Protein AF-A0A0C2FQD5-F1 (afdb_monomer_lite)

Secondary structure (DSSP, 8-state):
-TTGGGTT-GGGGHHHHHHHHT-SS-HHHHHHHHHHHHHHTTT---HHHHHHHHHHHHH-S-HHHHHHHHHHHHHHT--

Structure (mmCIF, N/CA/C/O backbone):
data_AF-A0A0C2FQD5-F1
#
_entry.id   AF-A0A0C2FQD5-F1
#
loop_
_atom_site.group_PDB
_atom_site.id
_atom_site.type_symbol
_atom_site.label_atom_id
_atom_site.label_alt_id
_atom_site.label_comp_id
_atom_site.label_asym_id
_atom_site.label_entity_id
_atom_site.label_seq_id
_atom_site.pdbx_PDB_ins_code
_atom_site.Cartn_x
_atom_site.Cartn_y
_atom_site.Cartn_z
_atom_site.occupancy
_atom_site.B_iso_or_equiv
_atom_site.auth_seq_id
_atom_site.auth_comp_id
_atom_site.auth_asym_id
_atom_site.auth_atom_id
_atom_site.pdbx_PDB_model_num
ATOM 1 N N . MET A 1 1 ? 6.226 17.679 0.547 1.00 47.41 1 MET A N 1
ATOM 2 C CA . MET A 1 1 ? 4.972 18.451 0.710 1.00 47.41 1 MET A CA 1
ATOM 3 C C . MET A 1 1 ? 3.716 17.709 0.218 1.00 47.41 1 MET A C 1
ATOM 5 O O . MET A 1 1 ? 2.654 17.985 0.747 1.00 47.41 1 MET A O 1
ATOM 9 N N . ALA A 1 2 ? 3.797 16.733 -0.705 1.00 57.03 2 ALA A N 1
ATOM 10 C CA . ALA A 1 2 ? 2.609 16.043 -1.248 1.00 57.03 2 ALA A CA 1
ATOM 11 C C . ALA A 1 2 ? 1.949 14.982 -0.328 1.00 57.03 2 ALA A C 1
ATOM 13 O O . ALA A 1 2 ? 0.732 14.844 -0.340 1.00 57.03 2 ALA A O 1
ATOM 14 N N . ILE A 1 3 ? 2.716 14.258 0.501 1.00 59.44 3 ILE A N 1
ATOM 15 C CA . ILE A 1 3 ? 2.189 13.126 1.301 1.00 59.44 3 ILE A CA 1
ATOM 16 C C . ILE A 1 3 ? 1.254 13.601 2.433 1.00 59.44 3 ILE A C 1
ATOM 18 O O . ILE A 1 3 ? 0.238 12.971 2.705 1.00 59.44 3 ILE A O 1
ATOM 22 N N . ALA A 1 4 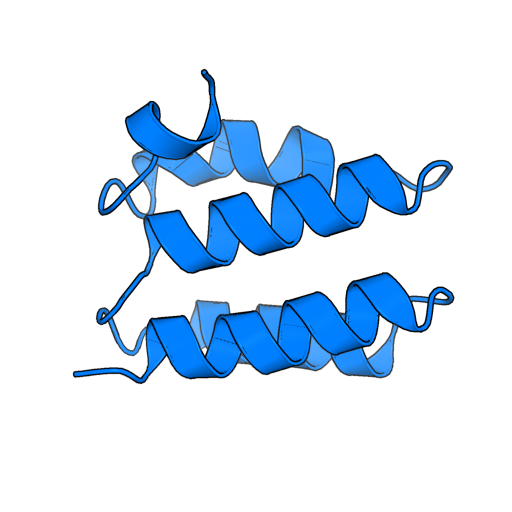? 1.549 14.751 3.054 1.00 60.47 4 ALA A N 1
ATOM 23 C CA . ALA A 1 4 ? 0.739 15.307 4.145 1.00 60.47 4 ALA A CA 1
ATOM 24 C C . ALA A 1 4 ? -0.681 15.706 3.698 1.00 60.47 4 ALA A C 1
ATOM 26 O O . ALA A 1 4 ? -1.624 15.577 4.469 1.00 60.47 4 ALA A O 1
ATOM 27 N N . SER A 1 5 ? -0.849 16.124 2.438 1.00 70.62 5 SER A N 1
ATOM 28 C CA . SER A 1 5 ? -2.153 16.506 1.877 1.00 70.62 5 SER A CA 1
ATOM 29 C C . SER A 1 5 ? -3.060 15.309 1.552 1.00 70.62 5 SER A C 1
ATOM 31 O O . SER A 1 5 ? -4.192 15.520 1.116 1.00 70.62 5 SER A O 1
ATOM 33 N N . ILE A 1 6 ? -2.566 14.074 1.695 1.00 80.81 6 ILE A N 1
ATOM 34 C CA . ILE A 1 6 ? -3.271 12.848 1.297 1.00 80.81 6 ILE A CA 1
ATOM 35 C C . ILE A 1 6 ? -3.813 12.051 2.495 1.00 80.81 6 ILE A C 1
ATOM 37 O O . ILE A 1 6 ? -4.669 11.187 2.320 1.00 80.81 6 ILE A O 1
ATOM 41 N N . VAL A 1 7 ? -3.324 12.330 3.709 1.00 85.12 7 VAL A N 1
ATOM 42 C CA . VAL A 1 7 ? -3.605 11.526 4.908 1.00 85.12 7 VAL A CA 1
ATOM 43 C C . VAL A 1 7 ? -5.106 11.483 5.199 1.00 85.12 7 VAL A C 1
ATOM 45 O O . VAL A 1 7 ? -5.752 12.522 5.294 1.00 85.12 7 VAL A O 1
ATOM 48 N N . GLY A 1 8 ? -5.662 10.276 5.335 1.00 83.38 8 GLY A N 1
ATOM 49 C CA . GLY A 1 8 ? -7.075 10.063 5.672 1.00 83.38 8 GLY A CA 1
ATOM 50 C C . GLY A 1 8 ? -8.086 10.380 4.562 1.00 83.38 8 GLY A C 1
ATOM 51 O O . GLY A 1 8 ? -9.281 10.206 4.783 1.00 83.38 8 GLY A O 1
ATOM 52 N N . ARG A 1 9 ? -7.636 10.801 3.371 1.00 89.69 9 ARG A N 1
ATOM 53 C CA . ARG A 1 9 ? -8.517 11.154 2.240 1.00 89.69 9 ARG A CA 1
ATOM 54 C C . ARG A 1 9 ? -9.053 9.958 1.454 1.00 89.69 9 ARG A C 1
ATOM 56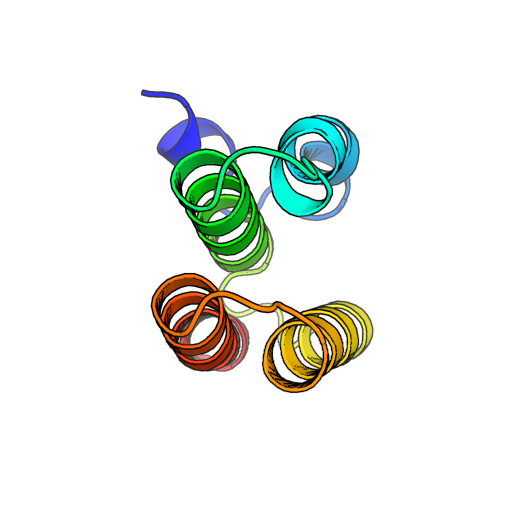 O O . ARG A 1 9 ? -9.952 10.131 0.637 1.00 89.69 9 ARG A O 1
ATOM 63 N N . GLN A 1 10 ? -8.521 8.760 1.702 1.00 91.94 10 GLN A N 1
ATOM 64 C CA . GLN A 1 10 ? -9.002 7.500 1.128 1.00 91.94 10 GLN A CA 1
ATOM 65 C C . GLN A 1 10 ? -9.235 7.591 -0.393 1.00 91.94 10 GLN A C 1
ATOM 67 O O . GLN A 1 10 ? -8.298 7.888 -1.133 1.00 91.94 10 GLN A O 1
ATOM 72 N N . ASP A 1 11 ? -10.464 7.359 -0.861 1.00 92.06 11 ASP A N 1
ATOM 73 C CA . ASP A 1 11 ? -10.810 7.263 -2.282 1.00 92.06 11 ASP A CA 1
ATOM 74 C C . ASP A 1 11 ? -10.507 8.548 -3.074 1.00 92.06 11 ASP A C 1
ATOM 76 O O . ASP A 1 11 ? -10.167 8.484 -4.255 1.00 92.06 11 ASP A O 1
ATOM 80 N N . GLU A 1 12 ? -10.526 9.723 -2.435 1.00 90.94 12 GLU A N 1
ATOM 81 C CA . GLU A 1 12 ? -10.170 10.988 -3.095 1.00 90.94 12 GLU A CA 1
ATOM 82 C C . GLU A 1 12 ? -8.695 11.046 -3.522 1.00 90.94 12 GLU A C 1
ATOM 84 O O . GLU A 1 12 ? -8.326 11.792 -4.432 1.00 90.94 12 GLU A O 1
ATOM 89 N N . ALA A 1 13 ? -7.835 10.273 -2.856 1.00 90.44 13 ALA A N 1
ATOM 90 C CA . ALA A 1 13 ? -6.405 10.212 -3.124 1.00 90.44 13 ALA A CA 1
ATOM 91 C C . ALA A 1 13 ? -6.045 9.277 -4.287 1.00 90.44 13 ALA A C 1
ATOM 93 O O . ALA A 1 13 ? -4.913 9.315 -4.778 1.00 90.44 13 ALA A O 1
ATOM 94 N N . GLU A 1 14 ? -6.978 8.425 -4.718 1.00 90.69 14 GLU A N 1
ATOM 95 C CA . GLU A 1 14 ? -6.689 7.268 -5.568 1.00 90.69 14 GLU A CA 1
ATOM 96 C C . GLU A 1 14 ? -6.095 7.669 -6.922 1.00 90.69 14 GLU A C 1
ATOM 98 O O . GLU A 1 14 ? -5.137 7.055 -7.387 1.00 90.69 14 GLU A O 1
ATOM 103 N N . SER A 1 15 ? -6.586 8.762 -7.514 1.00 90.56 15 SER A N 1
ATOM 104 C CA . SER A 1 15 ? -6.067 9.289 -8.783 1.00 90.56 15 SER A CA 1
ATOM 105 C C . SER A 1 15 ? -4.582 9.659 -8.702 1.00 90.56 15 SER A C 1
ATOM 107 O O . SER A 1 15 ? -3.807 9.322 -9.595 1.00 90.56 15 SER A O 1
ATOM 109 N N . SER A 1 16 ? -4.171 10.302 -7.608 1.00 89.31 16 SER A N 1
ATOM 110 C CA . SER A 1 16 ? -2.780 10.706 -7.371 1.00 89.31 16 SER A CA 1
ATOM 111 C C . SER A 1 16 ? -1.896 9.502 -7.038 1.00 89.31 16 SER A C 1
ATOM 113 O O . SER A 1 16 ? -0.741 9.438 -7.452 1.00 89.31 16 SER A O 1
ATOM 115 N N . ILE A 1 17 ? -2.438 8.523 -6.308 1.00 92.75 17 ILE A N 1
ATOM 116 C CA . ILE A 1 17 ? -1.731 7.290 -5.941 1.00 92.75 17 ILE A CA 1
ATOM 117 C C . ILE A 1 17 ? -1.462 6.426 -7.177 1.00 92.75 17 ILE A C 1
ATOM 119 O O . ILE A 1 17 ? -0.338 5.952 -7.362 1.00 92.75 17 ILE A O 1
ATOM 123 N N . ALA A 1 18 ? -2.467 6.238 -8.035 1.00 91.06 18 ALA A N 1
ATOM 124 C CA . ALA A 1 18 ? -2.373 5.407 -9.233 1.00 91.06 18 ALA A CA 1
ATOM 125 C C . ALA A 1 18 ? -1.277 5.893 -10.195 1.00 91.06 18 ALA A C 1
ATOM 127 O O . ALA A 1 18 ? -0.571 5.084 -10.795 1.00 91.06 18 ALA A O 1
ATOM 128 N N . GLN A 1 19 ? -1.060 7.210 -10.272 1.00 90.31 19 GLN A N 1
ATOM 129 C CA . GLN A 1 19 ? 0.012 7.809 -11.074 1.00 90.31 19 GLN A CA 1
ATOM 130 C C . GLN A 1 19 ? 1.424 7.417 -10.617 1.00 90.31 19 GLN A C 1
ATOM 132 O O . GLN A 1 19 ? 2.368 7.555 -11.392 1.00 90.31 19 GLN A O 1
ATOM 137 N N . LEU A 1 20 ? 1.587 6.943 -9.379 1.00 90.62 20 LEU A N 1
ATOM 138 C CA . LEU A 1 20 ? 2.885 6.630 -8.782 1.00 90.62 20 LEU A CA 1
ATOM 139 C C . LEU A 1 20 ? 3.089 5.130 -8.565 1.00 90.62 20 LEU A C 1
ATOM 141 O O . LEU A 1 20 ? 4.168 4.607 -8.846 1.00 90.62 20 LEU A O 1
ATOM 145 N N . VAL A 1 21 ? 2.067 4.424 -8.076 1.00 88.00 21 VAL A N 1
ATOM 146 C CA . VAL A 1 21 ? 2.201 3.030 -7.619 1.00 88.00 21 VAL A CA 1
ATOM 147 C C . VAL A 1 21 ? 2.467 2.040 -8.764 1.00 88.00 21 VAL A C 1
ATOM 149 O O . VAL A 1 21 ? 3.076 0.989 -8.548 1.00 88.00 21 VAL A O 1
ATOM 152 N N . ASP A 1 22 ? 2.077 2.400 -9.990 1.00 84.81 22 ASP A N 1
ATOM 153 C CA . ASP A 1 22 ? 2.212 1.563 -11.188 1.00 84.81 22 ASP A CA 1
ATOM 154 C C . ASP A 1 22 ? 3.271 2.071 -12.178 1.00 84.81 22 ASP A C 1
ATOM 156 O O . ASP A 1 22 ? 3.385 1.584 -13.307 1.00 84.81 22 ASP A O 1
ATOM 160 N N . VAL A 1 23 ? 4.125 3.006 -11.744 1.00 91.19 23 VAL A N 1
ATOM 161 C CA . VAL A 1 23 ? 5.260 3.475 -12.549 1.00 91.19 23 VAL A CA 1
ATOM 162 C C . VAL A 1 23 ? 6.265 2.340 -12.766 1.00 91.19 23 VAL A C 1
ATOM 164 O O . VAL A 1 23 ? 6.993 1.926 -11.859 1.00 91.19 23 VAL A O 1
ATOM 167 N N . LYS A 1 24 ? 6.356 1.853 -14.009 1.00 82.06 24 LYS A N 1
ATOM 168 C CA . LYS A 1 24 ? 7.196 0.696 -14.368 1.00 82.06 24 LYS A CA 1
ATOM 169 C C . LYS A 1 24 ? 8.690 0.922 -14.117 1.00 82.06 24 LYS A C 1
ATOM 171 O O . LYS A 1 24 ? 9.373 0.034 -13.616 1.00 82.06 24 LYS A O 1
ATOM 176 N N . SER A 1 25 ? 9.203 2.104 -14.447 1.00 88.44 25 SER A N 1
ATOM 177 C CA . SER A 1 25 ? 10.645 2.351 -14.572 1.00 88.44 25 SER A CA 1
ATOM 178 C C . SER A 1 25 ? 11.357 2.750 -13.278 1.00 88.44 25 SER A C 1
ATOM 180 O O . SER A 1 25 ? 12.577 2.637 -13.216 1.00 88.44 25 SER A O 1
ATOM 182 N N . ASN A 1 26 ? 10.645 3.213 -12.246 1.00 93.44 26 ASN A N 1
ATOM 183 C CA . ASN A 1 26 ? 11.281 3.849 -11.091 1.00 93.44 26 ASN A CA 1
ATOM 184 C C . ASN A 1 26 ? 10.751 3.309 -9.755 1.00 93.44 26 ASN A C 1
ATOM 186 O O . ASN A 1 26 ? 9.616 3.582 -9.362 1.00 93.44 26 ASN A O 1
ATOM 190 N N . ALA A 1 27 ? 11.608 2.583 -9.034 1.00 94.00 27 ALA A N 1
ATOM 191 C CA . ALA A 1 27 ? 11.285 2.017 -7.727 1.00 94.00 27 ALA A CA 1
ATOM 192 C C . ALA A 1 27 ? 10.986 3.090 -6.666 1.00 94.00 27 ALA A C 1
ATOM 194 O O . ALA A 1 27 ? 10.084 2.906 -5.859 1.00 94.00 27 ALA A O 1
ATOM 195 N N . MET A 1 28 ? 11.676 4.235 -6.694 1.00 93.88 28 MET A N 1
ATOM 196 C CA . MET A 1 28 ? 11.449 5.329 -5.743 1.00 93.88 28 MET A CA 1
ATOM 197 C C . MET A 1 28 ? 10.047 5.932 -5.896 1.00 93.88 28 MET A C 1
ATOM 199 O O . MET A 1 28 ? 9.377 6.214 -4.899 1.00 93.88 28 MET A O 1
ATOM 203 N N . LEU A 1 29 ? 9.576 6.093 -7.138 1.00 93.56 29 LEU A N 1
ATOM 204 C CA . LEU A 1 29 ? 8.219 6.579 -7.407 1.00 93.56 29 LEU A CA 1
ATOM 205 C C . LEU A 1 29 ? 7.164 5.573 -6.944 1.00 93.56 29 LEU A C 1
ATOM 207 O O . LEU A 1 29 ? 6.210 5.972 -6.278 1.00 93.56 29 LEU A O 1
ATOM 211 N N . ARG A 1 30 ? 7.376 4.272 -7.183 1.00 95.62 30 ARG A N 1
ATOM 212 C CA . ARG A 1 30 ? 6.476 3.233 -6.660 1.00 95.62 30 ARG A CA 1
ATOM 213 C C . ARG A 1 30 ? 6.445 3.203 -5.138 1.00 95.62 30 ARG A C 1
ATOM 215 O O . ARG A 1 30 ? 5.357 3.190 -4.573 1.00 95.62 30 ARG A O 1
ATOM 222 N N . SER A 1 31 ? 7.597 3.281 -4.467 1.00 94.94 31 SER A N 1
ATOM 223 C CA . SER A 1 31 ? 7.667 3.383 -3.001 1.00 94.94 31 SER A CA 1
ATOM 224 C C . SER A 1 31 ? 6.925 4.612 -2.477 1.00 94.94 31 SER A C 1
ATOM 226 O O . SER A 1 31 ? 6.231 4.530 -1.467 1.00 94.94 31 SER A O 1
ATOM 228 N N . THR A 1 32 ? 7.007 5.740 -3.186 1.00 93.62 32 THR A N 1
ATOM 229 C CA . THR A 1 32 ? 6.242 6.948 -2.845 1.00 93.62 32 THR A CA 1
ATOM 230 C C . THR A 1 32 ? 4.740 6.711 -3.008 1.00 93.62 32 THR A C 1
ATOM 232 O O . THR A 1 32 ? 3.972 7.066 -2.117 1.00 93.62 32 THR A O 1
ATOM 235 N N . GLY A 1 33 ? 4.313 6.053 -4.090 1.00 94.50 33 GLY A N 1
ATOM 236 C CA . GLY A 1 33 ? 2.921 5.640 -4.291 1.00 94.50 33 GLY A CA 1
ATOM 237 C C . GLY A 1 33 ? 2.417 4.699 -3.193 1.00 94.50 33 GLY A C 1
ATOM 238 O O . GLY A 1 33 ? 1.326 4.902 -2.670 1.00 94.50 33 GLY A O 1
ATOM 239 N N . VAL A 1 34 ? 3.236 3.730 -2.773 1.00 96.31 34 VAL A N 1
ATOM 240 C CA . VAL A 1 34 ? 2.940 2.825 -1.649 1.00 96.31 34 VAL A CA 1
ATOM 241 C C . VAL A 1 34 ? 2.805 3.598 -0.336 1.00 96.31 34 VAL A C 1
ATOM 243 O O . VAL A 1 34 ? 1.855 3.371 0.412 1.00 96.31 34 VAL A O 1
ATOM 246 N N . ALA A 1 35 ? 3.705 4.542 -0.057 1.00 94.12 35 ALA A N 1
ATOM 247 C CA . ALA A 1 35 ? 3.620 5.384 1.133 1.00 94.12 35 ALA A CA 1
ATOM 248 C C . ALA A 1 35 ? 2.359 6.266 1.117 1.00 94.12 35 ALA A C 1
ATOM 250 O O . ALA A 1 35 ? 1.660 6.358 2.124 1.00 94.12 35 ALA A O 1
ATOM 251 N N . MET A 1 36 ? 2.020 6.868 -0.027 1.00 94.31 36 MET A N 1
ATOM 252 C CA . MET A 1 36 ? 0.796 7.660 -0.183 1.00 94.31 36 MET A CA 1
ATOM 253 C C . MET A 1 36 ? -0.464 6.812 -0.015 1.00 94.31 36 MET A C 1
ATOM 255 O O . MET A 1 36 ? -1.370 7.232 0.698 1.00 94.31 36 MET A O 1
ATOM 259 N N . LEU A 1 37 ? -0.500 5.609 -0.595 1.00 95.19 37 LEU A N 1
ATOM 260 C CA . LEU A 1 37 ? -1.586 4.650 -0.397 1.00 95.19 37 LEU A CA 1
ATOM 261 C C . LEU A 1 37 ? -1.743 4.300 1.086 1.00 95.19 37 LEU A C 1
ATOM 263 O O . LEU A 1 37 ? -2.838 4.368 1.634 1.00 95.19 37 LEU A O 1
ATOM 267 N N . SER A 1 38 ? -0.634 3.994 1.754 1.00 95.38 38 SER A N 1
ATOM 268 C CA . SER A 1 38 ? -0.637 3.619 3.169 1.00 95.38 38 SER A CA 1
ATOM 269 C C . SER A 1 38 ? -1.181 4.740 4.059 1.00 95.38 38 SER A C 1
ATOM 271 O O . SER A 1 38 ? -2.002 4.498 4.938 1.00 95.38 38 SER A O 1
ATOM 273 N N . MET A 1 39 ? -0.775 5.984 3.795 1.00 94.06 39 MET A N 1
ATOM 274 C CA . MET A 1 39 ? -1.202 7.154 4.568 1.00 94.06 39 MET A CA 1
ATOM 275 C C . MET A 1 39 ? -2.632 7.607 4.245 1.00 94.06 39 MET A C 1
ATOM 277 O O . MET A 1 39 ? -3.339 8.077 5.135 1.00 94.06 39 MET A O 1
ATOM 281 N N . ALA A 1 40 ? -3.091 7.454 3.000 1.00 95.56 40 ALA A N 1
ATOM 282 C CA . ALA A 1 40 ? -4.471 7.768 2.622 1.00 95.56 40 ALA A CA 1
ATOM 283 C C . ALA A 1 40 ? -5.488 6.894 3.371 1.00 95.56 40 ALA A C 1
ATOM 285 O O . ALA A 1 40 ? -6.577 7.365 3.701 1.00 95.56 40 ALA A O 1
A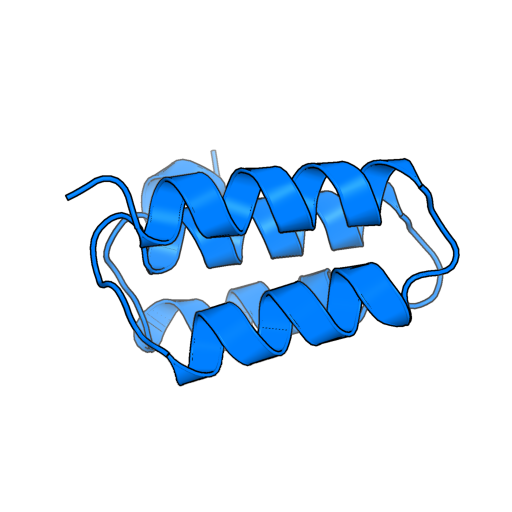TOM 286 N N . TYR A 1 41 ? -5.105 5.650 3.673 1.00 95.56 41 TYR A N 1
ATOM 287 C CA . TYR A 1 41 ? -5.946 4.632 4.306 1.00 95.56 41 TYR A CA 1
ATOM 288 C C . TYR A 1 41 ? -5.504 4.253 5.728 1.00 95.56 41 TYR A C 1
ATOM 290 O O . TYR A 1 41 ? -5.955 3.229 6.251 1.00 95.56 41 TYR A O 1
ATOM 298 N N . VAL A 1 42 ? -4.646 5.056 6.365 1.00 95.50 42 VAL A N 1
ATOM 299 C CA . VAL A 1 42 ? -4.119 4.784 7.712 1.00 95.50 42 VAL A CA 1
ATOM 300 C C . VAL A 1 42 ? -5.251 4.526 8.715 1.00 95.50 42 VAL A C 1
ATOM 302 O O . VAL A 1 42 ? -6.239 5.262 8.760 1.00 95.50 42 VAL A O 1
ATOM 305 N N . GLY A 1 43 ? -5.143 3.438 9.482 1.00 94.62 43 GLY A N 1
ATOM 306 C CA . GLY A 1 43 ? -6.141 3.021 10.474 1.00 94.62 43 GLY A CA 1
ATOM 307 C C . GLY A 1 43 ? -7.545 2.721 9.925 1.00 94.62 43 GLY A C 1
ATOM 308 O O . GLY A 1 43 ? -8.498 2.656 10.702 1.00 94.62 43 GLY A O 1
ATOM 309 N N . SER A 1 44 ? -7.725 2.586 8.607 1.00 95.06 44 SER A N 1
ATOM 310 C CA . SER A 1 44 ? -9.032 2.250 8.020 1.00 95.06 44 SER A CA 1
ATOM 311 C C . SER A 1 44 ? -9.347 0.754 8.067 1.00 95.06 44 SER A C 1
ATOM 313 O O . SER A 1 44 ? -10.516 0.386 7.992 1.00 95.06 44 SER A O 1
ATOM 315 N N . GLY A 1 45 ? -8.329 -0.112 8.139 1.00 93.81 45 GLY A N 1
ATOM 316 C CA . GLY A 1 45 ? -8.498 -1.565 8.047 1.00 93.81 45 GLY A CA 1
ATOM 317 C C . GLY A 1 45 ? -9.094 -2.057 6.720 1.00 93.81 45 GLY A C 1
ATOM 318 O O . GLY A 1 45 ? -9.590 -3.180 6.649 1.00 93.81 45 GLY A O 1
ATOM 319 N N . ARG A 1 46 ? -9.093 -1.233 5.661 1.00 96.31 46 ARG A N 1
ATOM 320 C CA . ARG A 1 46 ? -9.784 -1.548 4.404 1.00 96.31 46 ARG A CA 1
ATOM 321 C C . ARG A 1 46 ? -9.142 -2.747 3.694 1.00 96.31 46 ARG A C 1
ATOM 323 O O . ARG A 1 46 ? -8.064 -2.630 3.109 1.00 96.31 46 ARG A O 1
ATOM 330 N N . ALA A 1 47 ? -9.849 -3.880 3.683 1.00 96.50 47 ALA A N 1
ATOM 331 C CA . ALA A 1 47 ? -9.348 -5.153 3.158 1.00 96.50 47 ALA A CA 1
ATOM 332 C C . ALA A 1 47 ? -8.882 -5.080 1.695 1.00 96.50 47 ALA A C 1
ATOM 334 O O . ALA A 1 47 ? -7.831 -5.622 1.368 1.00 96.50 47 ALA A O 1
ATOM 335 N N . SER A 1 48 ? -9.597 -4.352 0.829 1.00 96.75 48 SER A N 1
ATOM 336 C CA . SER A 1 48 ? -9.204 -4.200 -0.581 1.00 96.75 48 SER A CA 1
ATOM 337 C C . SER A 1 48 ? -7.832 -3.538 -0.752 1.00 96.75 48 SER A C 1
ATOM 339 O O . SER A 1 48 ? -7.062 -3.921 -1.631 1.00 96.75 48 SER A O 1
ATOM 341 N N . VAL A 1 49 ? -7.484 -2.584 0.115 1.00 97.06 49 VAL A N 1
ATOM 342 C CA . VAL A 1 49 ? -6.182 -1.906 0.071 1.00 97.06 49 VAL A CA 1
ATOM 343 C C . VAL A 1 49 ? -5.086 -2.794 0.656 1.00 97.06 49 VAL A C 1
ATOM 345 O O . VAL A 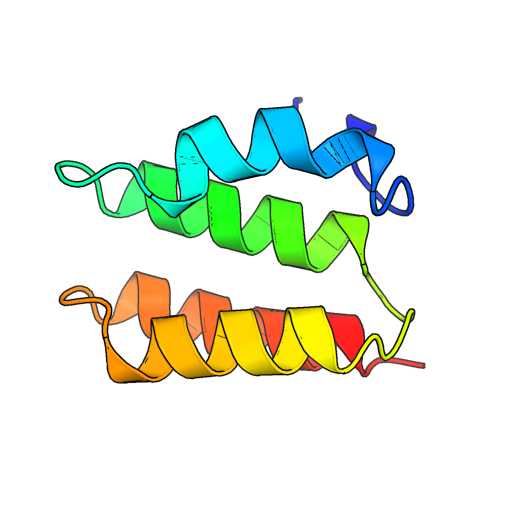1 49 ? -3.982 -2.831 0.116 1.00 97.06 49 VAL A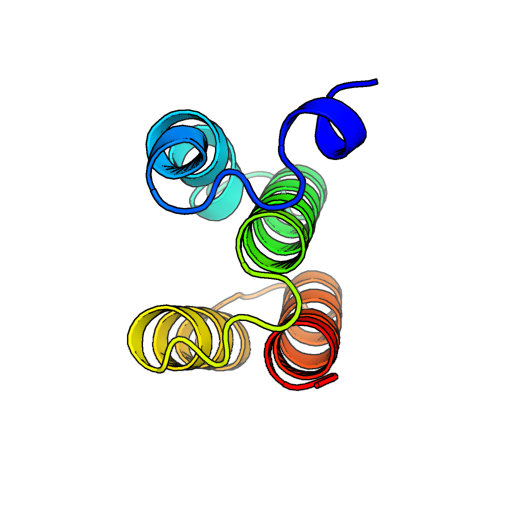 O 1
ATOM 348 N N . VAL A 1 50 ? -5.393 -3.569 1.701 1.00 97.81 50 VAL A N 1
ATOM 349 C CA . VAL A 1 50 ? -4.471 -4.584 2.236 1.00 97.81 50 VAL A CA 1
ATOM 350 C C . VAL A 1 50 ? -4.132 -5.624 1.166 1.00 97.81 50 VAL A C 1
ATOM 352 O O . VAL A 1 50 ? -2.954 -5.894 0.940 1.00 97.81 50 VAL A O 1
ATOM 355 N N . SER A 1 51 ? -5.130 -6.154 0.453 1.00 97.94 51 SER A N 1
ATOM 356 C CA . SER A 1 51 ? -4.919 -7.090 -0.659 1.00 97.94 51 SER A CA 1
ATOM 357 C C . SER A 1 51 ? -4.032 -6.491 -1.751 1.00 97.94 51 SER A C 1
ATOM 359 O O . SER A 1 51 ? -3.076 -7.131 -2.177 1.00 97.94 51 SER A O 1
ATOM 361 N N . ARG A 1 52 ? -4.266 -5.232 -2.135 1.00 96.56 52 ARG A N 1
ATOM 362 C CA . ARG A 1 52 ? -3.430 -4.527 -3.117 1.00 96.56 52 ARG A CA 1
ATOM 363 C C . ARG A 1 52 ? -1.974 -4.373 -2.660 1.00 96.56 52 ARG A C 1
ATOM 365 O O . ARG A 1 52 ? -1.052 -4.525 -3.460 1.00 96.56 52 ARG A O 1
ATOM 372 N N . LEU A 1 53 ? -1.742 -4.076 -1.380 1.00 97.56 53 LEU A N 1
ATOM 373 C CA . LEU A 1 53 ? -0.386 -4.012 -0.823 1.00 97.56 53 LEU A CA 1
ATOM 374 C C . LEU A 1 53 ? 0.280 -5.396 -0.812 1.00 97.56 53 LEU A C 1
ATOM 376 O O . LEU A 1 53 ? 1.450 -5.501 -1.173 1.00 97.56 53 LEU A O 1
ATOM 380 N N . LEU A 1 54 ? -0.456 -6.459 -0.473 1.00 98.12 54 LEU A N 1
ATOM 381 C CA . LEU A 1 54 ? 0.038 -7.841 -0.542 1.00 98.12 54 LEU A CA 1
ATOM 382 C C . LEU A 1 54 ? 0.412 -8.249 -1.972 1.00 98.12 54 LEU A C 1
ATOM 384 O O . LEU A 1 54 ? 1.468 -8.845 -2.186 1.00 98.12 54 LEU A O 1
ATOM 388 N N . GLU A 1 55 ? -0.396 -7.877 -2.964 1.00 96.94 55 GLU A N 1
ATOM 389 C CA . GLU A 1 55 ? -0.064 -8.086 -4.375 1.00 96.94 55 GLU A CA 1
ATOM 390 C C . GLU A 1 55 ? 1.249 -7.391 -4.751 1.00 96.94 55 GLU A C 1
ATOM 392 O O . GLU A 1 55 ? 2.087 -7.996 -5.423 1.00 96.94 55 GLU A O 1
ATOM 397 N N . LYS A 1 56 ? 1.502 -6.161 -4.276 1.00 95.88 56 LYS A N 1
ATOM 398 C CA . LYS A 1 56 ? 2.797 -5.490 -4.497 1.00 95.88 56 LYS A CA 1
ATOM 399 C C . LYS A 1 56 ? 3.960 -6.193 -3.803 1.00 95.88 56 LYS A C 1
ATOM 401 O O . LYS A 1 56 ? 5.029 -6.296 -4.402 1.00 95.88 56 LYS A O 1
ATOM 406 N N . VAL A 1 57 ? 3.768 -6.739 -2.602 1.00 97.94 57 VAL A N 1
ATOM 407 C CA . VAL A 1 57 ? 4.789 -7.569 -1.934 1.00 97.94 57 VAL A CA 1
ATOM 408 C C . VAL A 1 57 ? 5.153 -8.787 -2.792 1.00 97.94 57 VAL A C 1
ATOM 410 O O . VAL A 1 57 ? 6.335 -9.117 -2.943 1.00 97.94 57 VAL A O 1
ATOM 413 N N . ALA A 1 58 ? 4.157 -9.442 -3.388 1.00 97.38 58 ALA A N 1
ATOM 414 C CA . ALA A 1 58 ? 4.378 -10.610 -4.232 1.00 97.38 58 ALA A CA 1
ATOM 415 C C . ALA A 1 58 ? 5.047 -10.246 -5.569 1.00 97.38 58 ALA A C 1
ATOM 417 O O . ALA A 1 58 ? 5.995 -10.915 -5.984 1.00 97.38 58 ALA A O 1
ATOM 418 N N . THR A 1 59 ? 4.588 -9.176 -6.220 1.00 96.38 59 THR A N 1
ATOM 419 C CA . THR A 1 59 ? 4.847 -8.930 -7.649 1.00 96.38 59 THR A CA 1
ATOM 420 C C . THR A 1 59 ? 5.924 -7.892 -7.957 1.00 96.38 59 THR A C 1
ATOM 422 O O . THR A 1 59 ? 6.494 -7.946 -9.047 1.00 96.38 59 THR A O 1
ATOM 425 N N . ASP A 1 60 ? 6.236 -6.951 -7.057 1.00 97.06 60 ASP A N 1
ATOM 426 C CA . ASP A 1 60 ? 7.212 -5.904 -7.385 1.00 97.06 60 ASP A CA 1
ATOM 427 C C . ASP A 1 60 ? 8.629 -6.493 -7.519 1.00 97.06 60 ASP A C 1
ATOM 429 O O . ASP A 1 60 ? 9.040 -7.283 -6.673 1.00 97.06 60 ASP A O 1
ATOM 433 N N . PRO A 1 61 ? 9.429 -6.136 -8.536 1.00 96.00 61 PRO A N 1
ATOM 434 C CA . PRO A 1 61 ? 10.793 -6.652 -8.651 1.00 96.00 61 PRO A CA 1
ATOM 435 C C . PRO A 1 61 ? 11.770 -6.046 -7.627 1.00 96.00 61 PRO A C 1
ATOM 437 O O . PRO A 1 61 ? 12.854 -6.589 -7.428 1.00 96.00 61 PRO A O 1
ATOM 440 N N . ASN A 1 62 ? 11.437 -4.916 -6.990 1.00 96.81 62 ASN A N 1
ATOM 441 C CA . ASN A 1 62 ? 12.336 -4.209 -6.081 1.00 96.81 62 ASN A CA 1
ATOM 442 C C . ASN A 1 62 ? 12.028 -4.521 -4.603 1.00 96.81 62 ASN A C 1
ATOM 444 O O . ASN A 1 62 ? 10.927 -4.279 -4.111 1.00 96.81 62 ASN A O 1
ATOM 448 N N . ASN A 1 63 ? 13.035 -5.003 -3.869 1.00 96.44 63 ASN A N 1
ATOM 449 C CA . ASN A 1 63 ? 12.887 -5.397 -2.464 1.00 96.44 63 ASN A CA 1
ATOM 450 C C . ASN A 1 63 ? 12.518 -4.245 -1.520 1.00 96.44 63 ASN A C 1
ATOM 452 O O . ASN A 1 63 ? 11.845 -4.485 -0.519 1.00 96.44 63 ASN A O 1
ATOM 456 N N . ASP A 1 64 ? 12.918 -3.009 -1.811 1.00 94.88 64 ASP A N 1
ATOM 457 C CA . ASP A 1 64 ? 12.545 -1.870 -0.974 1.00 94.88 64 ASP A CA 1
ATOM 458 C C . ASP A 1 64 ? 11.068 -1.538 -1.149 1.00 94.88 64 ASP A C 1
ATOM 460 O O . ASP A 1 64 ? 10.369 -1.387 -0.151 1.00 94.88 64 ASP A O 1
ATOM 464 N N . VAL A 1 65 ? 10.543 -1.558 -2.379 1.00 96.69 65 VAL A N 1
ATOM 465 C CA . VAL A 1 65 ? 9.096 -1.399 -2.627 1.00 96.69 65 VAL A CA 1
ATOM 466 C C . VAL A 1 65 ? 8.294 -2.465 -1.871 1.00 96.69 65 VAL A C 1
ATOM 468 O O . VAL A 1 65 ? 7.275 -2.149 -1.248 1.00 96.69 65 VAL A O 1
ATOM 471 N N . LYS A 1 66 ? 8.779 -3.716 -1.845 1.00 98.00 66 LYS A N 1
ATOM 472 C CA . LYS A 1 66 ? 8.169 -4.787 -1.039 1.00 98.00 66 LYS A CA 1
ATOM 473 C C . LYS A 1 66 ? 8.174 -4.451 0.451 1.00 98.00 66 LYS A C 1
ATOM 475 O O . LYS A 1 66 ? 7.133 -4.558 1.092 1.00 98.00 66 LYS A O 1
ATOM 480 N N . ARG A 1 67 ? 9.309 -4.006 1.004 1.00 96.94 67 ARG A N 1
ATOM 481 C CA . ARG A 1 67 ? 9.421 -3.605 2.421 1.00 96.94 67 ARG A CA 1
ATOM 482 C C . ARG A 1 67 ? 8.470 -2.463 2.766 1.00 96.94 67 ARG A C 1
ATOM 484 O O . ARG A 1 67 ? 7.747 -2.571 3.751 1.00 96.94 67 ARG A O 1
ATOM 491 N N . PHE A 1 68 ? 8.413 -1.421 1.935 1.00 96.06 68 PHE A N 1
ATOM 492 C CA . PHE A 1 68 ? 7.462 -0.319 2.101 1.00 96.06 68 PHE A CA 1
ATOM 493 C C . PHE A 1 68 ? 6.012 -0.810 2.064 1.00 96.06 68 PHE A C 1
ATOM 495 O O . PHE A 1 68 ? 5.196 -0.337 2.848 1.00 96.06 68 PHE A O 1
ATOM 502 N N . SER A 1 69 ? 5.697 -1.787 1.211 1.00 97.81 69 SER A N 1
ATOM 503 C CA . SER A 1 69 ? 4.345 -2.352 1.117 1.00 97.81 69 SER A CA 1
ATOM 504 C C . SER A 1 69 ? 3.962 -3.118 2.386 1.00 97.81 69 SER A C 1
ATOM 506 O O . SER A 1 69 ? 2.864 -2.927 2.902 1.00 97.81 69 SER A O 1
ATOM 508 N N . VAL A 1 70 ? 4.884 -3.910 2.948 1.00 98.12 70 VAL A N 1
ATOM 509 C CA . VAL A 1 70 ? 4.679 -4.598 4.237 1.00 98.12 70 VAL A CA 1
ATOM 510 C C . VAL A 1 70 ? 4.493 -3.596 5.380 1.00 98.12 70 VAL A C 1
ATOM 512 O O . VAL A 1 70 ? 3.558 -3.735 6.165 1.00 98.12 70 VAL A O 1
ATOM 515 N N . MET A 1 71 ? 5.337 -2.561 5.463 1.00 96.94 71 MET A N 1
ATOM 516 C CA . MET A 1 71 ? 5.183 -1.491 6.462 1.00 96.94 71 MET A CA 1
ATOM 517 C C . MET A 1 71 ? 3.836 -0.771 6.311 1.00 96.94 71 MET A C 1
ATOM 519 O O . MET A 1 71 ? 3.165 -0.489 7.302 1.00 96.94 71 MET A O 1
ATOM 523 N N . GLY A 1 72 ? 3.415 -0.535 5.067 1.00 96.19 72 GLY A N 1
ATOM 524 C CA . GLY A 1 72 ? 2.131 0.059 4.721 1.00 96.19 72 GLY A CA 1
ATOM 525 C C . GLY A 1 72 ? 0.931 -0.696 5.282 1.00 96.19 72 GLY A C 1
ATOM 526 O O . GLY A 1 72 ? 0.023 -0.080 5.836 1.00 96.19 72 GLY A O 1
ATOM 527 N N . ILE A 1 73 ? 0.955 -2.032 5.215 1.00 97.69 73 ILE A N 1
ATOM 528 C CA . ILE A 1 73 ? -0.083 -2.884 5.816 1.00 97.69 73 ILE A CA 1
ATOM 529 C C . ILE A 1 73 ? -0.172 -2.625 7.325 1.00 97.69 73 ILE A C 1
ATOM 531 O O .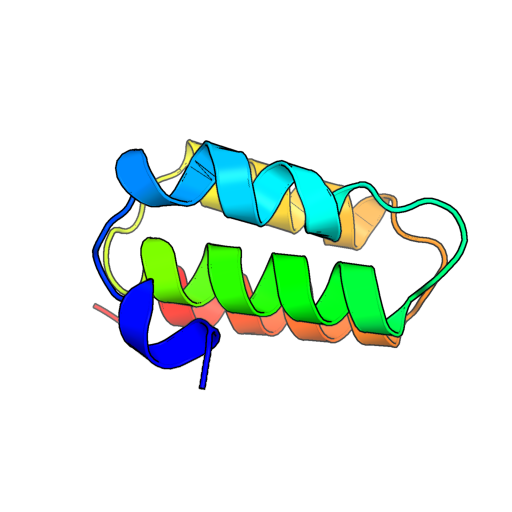 ILE A 1 73 ? -1.273 -2.486 7.854 1.00 97.69 73 ILE A O 1
ATOM 535 N N . GLY A 1 74 ? 0.971 -2.485 8.004 1.00 96.75 74 GLY A N 1
ATOM 536 C CA . GLY A 1 74 ? 1.018 -2.122 9.421 1.00 96.75 74 GLY A CA 1
ATOM 537 C C . GLY A 1 74 ? 0.282 -0.813 9.720 1.00 96.75 74 GLY A C 1
ATOM 538 O O . GLY A 1 74 ? -0.540 -0.777 10.628 1.00 96.75 74 GLY A O 1
ATOM 539 N N . PHE A 1 75 ? 0.500 0.238 8.921 1.00 94.81 75 PHE A N 1
ATOM 540 C CA . PHE A 1 75 ? -0.204 1.520 9.075 1.00 94.81 75 PHE A CA 1
ATOM 541 C C . PHE A 1 75 ? -1.709 1.429 8.799 1.00 94.81 75 PHE A C 1
ATOM 543 O O . PHE A 1 75 ? -2.507 2.112 9.439 1.00 94.81 75 PHE A O 1
ATOM 550 N N . LEU A 1 76 ? -2.135 0.584 7.862 1.00 94.94 76 LEU A N 1
ATOM 551 C CA . LEU A 1 76 ? -3.562 0.370 7.608 1.00 94.94 76 LEU A CA 1
ATOM 552 C C . LEU A 1 76 ? -4.276 -0.286 8.792 1.00 94.94 76 LEU A C 1
ATOM 554 O O . LEU A 1 76 ? -5.445 0.015 9.039 1.00 94.94 76 LEU A O 1
ATOM 558 N N . LEU A 1 77 ? -3.575 -1.180 9.489 1.00 95.38 77 LEU A N 1
ATOM 559 C CA . LEU A 1 77 ? -4.093 -1.994 10.587 1.00 95.38 77 LEU A CA 1
ATOM 560 C C . LEU A 1 77 ? -3.789 -1.412 11.976 1.00 95.38 77 LEU A C 1
ATOM 562 O O . LEU A 1 77 ? -4.119 -2.042 12.973 1.00 95.38 77 LEU A O 1
ATOM 566 N N . SER A 1 78 ? -3.168 -0.233 12.070 1.00 91.81 78 SER A N 1
ATOM 567 C CA . SER A 1 78 ? -2.676 0.346 13.329 1.00 91.81 78 SER A CA 1
ATOM 568 C C . SER A 1 78 ? -3.764 0.959 14.228 1.00 91.81 78 SER A C 1
ATOM 570 O O . SER A 1 78 ? -3.492 1.954 14.902 1.00 91.81 78 SER A O 1
ATOM 572 N N . LYS A 1 79 ? -4.995 0.446 14.198 1.00 66.81 79 LYS A N 1
ATOM 573 C CA . LYS A 1 79 ? -6.111 0.960 14.999 1.00 66.81 79 LYS A CA 1
ATOM 574 C C . LYS A 1 79 ? -6.488 0.003 16.118 1.00 66.81 79 LYS A C 1
ATOM 576 O O . LYS A 1 79 ? -6.510 -1.215 15.847 1.00 66.81 79 LYS A O 1
#

Radius of gyration: 11.19 Å; chains: 1; bounding box: 24×29×30 Å

Sequence (79 aa):
MAIASIVGRQDEAESSIAQLVDVKSNAMLRSTGVAMLSMAYVGSGRASVVSRLLEKVATDPNNDVKRFSVMGIGFLLSK

pLDDT: mean 91.36, std 9.86, range [47.41, 98.12]

InterPro domains:
  IPR011989 Armadillo-like helical [G3DSA:1.25.10.10] (1-79)

Foldseek 3Di:
DPLVVQACQAPVCVVVLVVQCPPPPDLVSNLVSLSSLLRNQFCVLDVVSLVVLVVCLVDPPDVVSNVSSVVSNCRNNVD

Organism: NCBI:txid51022